Protein AF-U6DEL0-F1 (afdb_monomer)

Structure (mmCIF, N/CA/C/O backbone):
data_AF-U6DEL0-F1
#
_entry.id   AF-U6DEL0-F1
#
loop_
_atom_site.group_PDB
_atom_site.id
_atom_site.type_symbol
_atom_site.label_atom_id
_atom_site.label_alt_id
_atom_site.label_comp_id
_atom_site.label_asym_id
_atom_site.label_entity_id
_atom_site.label_seq_id
_atom_site.pdbx_PDB_ins_code
_atom_site.Cartn_x
_atom_site.Cartn_y
_atom_site.Cartn_z
_atom_site.occupancy
_atom_site.B_iso_or_equiv
_atom_site.auth_seq_id
_atom_site.auth_comp_id
_atom_site.auth_asym_id
_atom_site.auth_atom_id
_atom_site.pdbx_PDB_model_num
ATOM 1 N N . MET A 1 1 ? 3.637 -35.251 -9.949 1.00 49.38 1 MET A N 1
ATOM 2 C CA . MET A 1 1 ? 4.578 -34.117 -10.035 1.00 49.38 1 MET A CA 1
ATOM 3 C C . MET A 1 1 ? 3.939 -32.958 -9.295 1.00 49.38 1 MET A C 1
ATOM 5 O O . MET A 1 1 ? 2.802 -32.641 -9.615 1.00 49.38 1 MET A O 1
ATOM 9 N N . ALA A 1 2 ? 4.583 -32.400 -8.271 1.00 54.22 2 ALA A N 1
ATOM 10 C CA . ALA A 1 2 ? 4.102 -31.166 -7.655 1.00 54.22 2 ALA A CA 1
ATOM 11 C C . ALA A 1 2 ? 4.588 -30.007 -8.532 1.00 54.22 2 ALA A C 1
ATOM 13 O O . ALA A 1 2 ? 5.795 -29.803 -8.648 1.00 54.22 2 ALA A O 1
ATOM 14 N N . SER A 1 3 ? 3.675 -29.305 -9.204 1.00 54.44 3 SER A N 1
ATOM 15 C CA . SER A 1 3 ? 4.016 -28.057 -9.888 1.00 54.44 3 SER A CA 1
ATOM 16 C C . SER A 1 3 ? 4.426 -27.039 -8.833 1.00 54.44 3 SER A C 1
ATOM 18 O O . SER A 1 3 ? 3.590 -26.568 -8.067 1.00 54.44 3 SER A O 1
ATOM 20 N N . SER A 1 4 ? 5.717 -26.724 -8.769 1.00 62.50 4 SER A N 1
ATOM 21 C CA . SER A 1 4 ? 6.193 -25.548 -8.050 1.00 62.50 4 SER A CA 1
ATOM 22 C C . SER A 1 4 ? 5.719 -24.329 -8.838 1.00 62.50 4 SER A C 1
ATOM 24 O O . SER A 1 4 ? 6.233 -24.041 -9.916 1.00 62.50 4 SER A O 1
ATOM 26 N N . THR A 1 5 ? 4.660 -23.673 -8.369 1.00 67.12 5 THR A N 1
ATOM 27 C CA . THR A 1 5 ? 4.188 -22.418 -8.955 1.00 67.12 5 THR A CA 1
ATOM 28 C C . THR A 1 5 ? 5.130 -21.314 -8.500 1.00 67.12 5 THR A C 1
ATOM 30 O O . THR A 1 5 ? 5.024 -20.822 -7.378 1.00 67.12 5 THR A O 1
ATOM 33 N N . THR A 1 6 ? 6.089 -20.953 -9.346 1.00 81.75 6 THR A N 1
ATOM 34 C CA . THR A 1 6 ? 6.892 -19.750 -9.134 1.00 81.75 6 THR A CA 1
ATOM 35 C C . THR A 1 6 ? 5.978 -18.54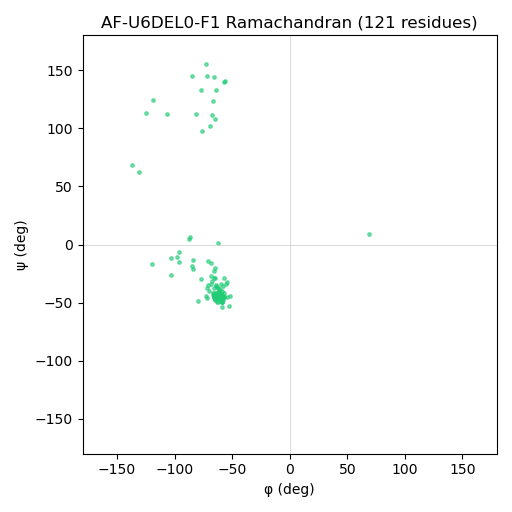1 -9.272 1.00 81.75 6 THR A C 1
ATOM 37 O O . THR A 1 6 ? 5.307 -18.383 -10.293 1.00 81.75 6 THR A O 1
ATOM 40 N N . VAL A 1 7 ? 5.930 -17.708 -8.239 1.00 82.56 7 VAL A N 1
ATOM 41 C CA . VAL A 1 7 ? 5.177 -16.453 -8.266 1.00 82.56 7 VAL A CA 1
ATOM 42 C C . VAL A 1 7 ? 5.798 -15.537 -9.333 1.00 82.56 7 VAL A C 1
ATOM 44 O O . VAL A 1 7 ? 7.027 -15.430 -9.372 1.00 82.56 7 VAL A O 1
ATOM 47 N N . PRO A 1 8 ? 5.001 -14.903 -10.216 1.00 86.38 8 PRO A N 1
ATOM 48 C CA . PRO A 1 8 ? 5.529 -13.957 -11.194 1.00 86.38 8 PRO A CA 1
ATOM 49 C C . PRO A 1 8 ? 6.299 -12.833 -10.503 1.00 86.38 8 PRO A C 1
ATOM 51 O O . PRO A 1 8 ? 5.853 -12.331 -9.475 1.00 86.38 8 PRO A O 1
ATOM 54 N N . LEU A 1 9 ? 7.419 -12.392 -11.077 1.00 81.88 9 LEU A N 1
ATOM 55 C CA . LEU A 1 9 ? 8.227 -11.331 -10.468 1.00 81.88 9 LEU A CA 1
ATOM 56 C C . LEU A 1 9 ? 7.427 -10.032 -10.261 1.00 81.88 9 LEU A C 1
ATOM 58 O O . LEU A 1 9 ? 7.583 -9.378 -9.236 1.00 81.88 9 LEU A O 1
ATOM 62 N N . GLY A 1 10 ? 6.511 -9.721 -11.186 1.00 89.69 10 GLY A N 1
ATOM 63 C CA . GLY A 1 10 ? 5.604 -8.573 -11.088 1.00 89.69 10 GLY A CA 1
ATOM 64 C C . GLY A 1 10 ? 4.792 -8.532 -9.793 1.00 89.69 10 GLY A C 1
ATOM 65 O O . GLY A 1 10 ? 4.582 -7.456 -9.244 1.00 89.69 10 GLY A O 1
ATOM 66 N N . PHE A 1 11 ? 4.448 -9.696 -9.235 1.00 92.00 11 PHE A N 1
ATOM 67 C CA . PHE A 1 11 ? 3.687 -9.792 -7.991 1.00 92.00 11 PHE A CA 1
ATOM 68 C C . PHE A 1 11 ? 4.404 -9.130 -6.811 1.00 92.00 11 PHE A C 1
ATOM 70 O O . PHE A 1 11 ? 3.754 -8.574 -5.927 1.00 92.00 11 PHE A O 1
ATOM 77 N N . HIS A 1 12 ? 5.741 -9.185 -6.781 1.00 93.06 12 HIS A N 1
ATOM 78 C CA . HIS A 1 12 ? 6.526 -8.526 -5.740 1.00 93.06 12 HIS A CA 1
ATOM 79 C C . HIS A 1 12 ? 6.333 -7.008 -5.789 1.00 93.06 12 HIS A C 1
ATOM 81 O O . HIS A 1 12 ? 6.013 -6.405 -4.765 1.00 93.06 12 HIS A O 1
ATOM 87 N N . TYR A 1 13 ? 6.466 -6.415 -6.978 1.00 95.25 13 TYR A N 1
ATOM 88 C CA . TYR A 1 13 ? 6.313 -4.977 -7.182 1.00 95.25 13 TYR A CA 1
ATOM 89 C C . TYR A 1 13 ? 4.882 -4.516 -6.916 1.00 95.25 13 TYR A C 1
ATOM 91 O O . TYR A 1 13 ? 4.670 -3.545 -6.196 1.00 95.25 13 TYR A O 1
ATOM 99 N N . GLU A 1 14 ? 3.904 -5.254 -7.440 1.00 95.75 14 GLU A N 1
ATOM 100 C CA . GLU A 1 14 ? 2.477 -4.998 -7.235 1.00 95.75 14 GLU A CA 1
ATOM 101 C C . GLU A 1 14 ? 2.115 -5.031 -5.748 1.00 95.75 14 GLU A C 1
ATOM 103 O O . GLU A 1 14 ? 1.512 -4.097 -5.229 1.00 95.75 14 GLU A O 1
ATOM 108 N N . THR A 1 15 ? 2.539 -6.074 -5.031 1.00 95.81 15 THR A N 1
ATOM 109 C CA . THR A 1 15 ? 2.239 -6.210 -3.601 1.00 95.81 15 THR A CA 1
ATOM 110 C C . THR A 1 15 ? 2.933 -5.127 -2.779 1.00 95.81 15 THR A C 1
ATOM 112 O O . THR A 1 15 ? 2.309 -4.551 -1.890 1.00 95.81 15 THR A O 1
ATOM 115 N N . LYS A 1 16 ? 4.212 -4.830 -3.064 1.00 96.44 16 LYS A N 1
ATOM 116 C CA . LYS A 1 16 ? 4.957 -3.782 -2.351 1.00 96.44 16 LYS A CA 1
ATOM 117 C C . LYS A 1 16 ? 4.291 -2.419 -2.555 1.00 96.44 16 LYS A C 1
ATOM 119 O O . LYS A 1 16 ? 4.084 -1.713 -1.573 1.00 96.44 16 LYS A O 1
ATOM 124 N N . TYR A 1 17 ? 3.879 -2.101 -3.785 1.00 96.81 17 TYR A N 1
ATOM 125 C CA . TYR A 1 17 ? 3.140 -0.876 -4.092 1.00 96.81 17 TYR A CA 1
ATOM 126 C C . TYR A 1 17 ? 1.838 -0.786 -3.298 1.00 96.81 17 TYR A C 1
ATOM 128 O O . TYR A 1 17 ? 1.648 0.181 -2.570 1.00 96.81 17 TYR A O 1
ATOM 136 N N . VAL A 1 18 ? 0.988 -1.817 -3.364 1.00 96.69 18 VAL A N 1
ATOM 137 C CA . VAL A 1 18 ? -0.313 -1.819 -2.675 1.00 96.69 18 VAL A CA 1
ATOM 138 C C . VAL A 1 18 ? -0.155 -1.610 -1.173 1.00 96.69 18 VAL A C 1
ATOM 140 O O . VAL A 1 18 ? -0.877 -0.817 -0.574 1.00 96.69 18 VAL A O 1
ATOM 143 N N . VAL A 1 19 ? 0.799 -2.305 -0.549 1.00 96.69 19 VAL A N 1
ATOM 144 C CA . VAL A 1 19 ? 1.034 -2.185 0.895 1.00 96.69 19 VAL A CA 1
ATOM 145 C C . VAL A 1 19 ? 1.517 -0.782 1.256 1.00 96.69 19 VAL A C 1
ATOM 147 O O . VAL A 1 19 ? 0.982 -0.189 2.190 1.00 96.69 19 VAL A O 1
ATOM 150 N N . LEU A 1 20 ? 2.497 -0.241 0.530 1.00 97.50 20 LEU A N 1
ATOM 151 C CA . LEU A 1 20 ? 3.029 1.097 0.797 1.00 97.50 20 LEU A CA 1
ATOM 152 C C . LEU A 1 20 ? 1.970 2.181 0.578 1.00 97.50 20 LEU A C 1
ATOM 154 O O . LEU A 1 20 ? 1.783 3.031 1.444 1.00 97.50 20 LEU A O 1
ATOM 158 N N . SER A 1 21 ? 1.233 2.113 -0.529 1.00 95.38 21 SER A N 1
ATOM 159 C CA . SER A 1 21 ? 0.172 3.063 -0.862 1.00 95.38 21 SER A CA 1
ATOM 160 C C . SER A 1 21 ? -0.965 3.020 0.164 1.00 95.38 21 SER A C 1
ATOM 162 O O . SER A 1 21 ? -1.369 4.065 0.672 1.00 95.38 21 SER A O 1
ATOM 164 N N . TYR A 1 22 ? -1.414 1.827 0.571 1.00 95.00 22 TYR A N 1
ATOM 165 C CA . TYR A 1 22 ? -2.407 1.668 1.638 1.00 95.00 22 TYR A CA 1
ATOM 166 C C . TYR A 1 22 ? -1.931 2.258 2.976 1.00 95.00 22 TYR A C 1
ATOM 168 O O . TYR A 1 22 ? -2.667 2.993 3.635 1.00 95.00 22 TYR A O 1
ATOM 176 N N . LEU A 1 23 ? -0.687 1.981 3.382 1.00 93.94 23 LEU A N 1
ATOM 177 C CA . LEU A 1 23 ? -0.116 2.555 4.605 1.00 93.94 23 LEU A CA 1
ATOM 178 C C . LEU A 1 23 ? 0.023 4.081 4.513 1.00 93.94 23 LEU A C 1
ATOM 180 O O . LEU A 1 23 ? -0.179 4.770 5.514 1.00 93.94 23 LEU A O 1
ATOM 184 N N . GLY A 1 24 ? 0.330 4.606 3.324 1.00 93.44 24 GLY A N 1
ATOM 185 C CA . GLY A 1 24 ? 0.382 6.037 3.043 1.00 93.44 24 GLY A CA 1
ATOM 186 C C . GLY A 1 24 ? -0.964 6.724 3.270 1.00 93.44 24 GLY A C 1
ATOM 187 O O . GLY A 1 24 ? -1.008 7.748 3.954 1.00 93.44 24 GLY A O 1
ATOM 188 N N . LEU A 1 25 ? -2.063 6.126 2.791 1.00 90.44 25 LEU A N 1
ATOM 189 C CA . LEU A 1 25 ? -3.427 6.623 3.024 1.00 90.44 25 LEU A CA 1
ATOM 190 C C . LEU A 1 25 ? -3.755 6.694 4.521 1.00 90.44 25 LEU A C 1
ATOM 192 O O . LEU A 1 25 ? -4.155 7.744 5.020 1.00 90.44 25 LEU A O 1
ATOM 196 N N . LEU A 1 26 ? -3.497 5.609 5.261 1.00 85.75 26 LEU A N 1
ATOM 197 C CA . LEU A 1 26 ? -3.740 5.564 6.707 1.00 85.75 26 LEU A CA 1
ATOM 198 C C . LEU A 1 26 ? -2.874 6.558 7.492 1.00 85.75 26 LEU A C 1
ATOM 200 O O . LEU A 1 26 ? -3.299 7.089 8.519 1.00 85.75 26 LEU A O 1
ATOM 204 N N . SER A 1 27 ? -1.630 6.772 7.056 1.00 86.50 27 SER A N 1
ATOM 205 C CA . SER A 1 27 ? -0.727 7.744 7.675 1.00 86.50 27 SER A CA 1
ATOM 206 C C . SER A 1 27 ? -1.262 9.166 7.497 1.00 86.50 27 SER A C 1
ATOM 208 O O . SER A 1 27 ? -1.319 9.931 8.460 1.00 86.50 27 SER A O 1
ATOM 210 N N . GLN A 1 28 ? -1.731 9.496 6.291 1.00 85.38 28 GLN A N 1
ATOM 211 C CA . GLN A 1 28 ? -2.320 10.794 5.976 1.00 85.38 28 GLN A CA 1
ATOM 212 C C . GLN A 1 28 ? -3.607 11.051 6.776 1.00 85.38 28 GLN A C 1
ATOM 214 O O . GLN A 1 28 ? -3.723 12.109 7.396 1.00 85.38 28 GLN A O 1
ATOM 219 N N . GLU A 1 29 ? -4.518 10.076 6.847 1.00 84.50 29 GLU A N 1
ATOM 220 C CA . GLU A 1 29 ? -5.762 10.175 7.626 1.00 84.50 29 GLU A CA 1
ATOM 221 C C . GLU A 1 29 ? -5.474 10.466 9.108 1.00 84.50 29 GLU A C 1
ATOM 223 O O . GLU A 1 29 ? -6.024 11.403 9.687 1.00 84.50 29 GLU A O 1
ATOM 228 N N . LYS A 1 30 ? -4.506 9.760 9.710 1.00 83.31 30 LYS A N 1
ATOM 229 C CA . LYS A 1 30 ? -4.089 10.003 11.102 1.00 83.31 30 LYS A CA 1
ATOM 230 C C . LYS A 1 30 ? -3.497 11.396 11.324 1.00 83.31 30 LYS A C 1
ATOM 232 O O . LYS A 1 30 ? -3.699 11.976 12.393 1.00 83.31 30 LYS A O 1
ATOM 237 N N . ILE A 1 31 ? -2.746 11.936 10.361 1.00 79.88 31 ILE A N 1
ATOM 238 C CA . ILE A 1 31 ? -2.190 13.298 10.457 1.00 79.88 31 ILE A CA 1
ATOM 239 C C . ILE A 1 31 ? -3.331 14.323 10.439 1.00 79.88 31 ILE A C 1
ATOM 241 O O . ILE A 1 31 ? -3.326 15.271 11.231 1.00 79.88 31 ILE A O 1
ATOM 245 N N . GLU A 1 32 ? -4.319 14.126 9.567 1.00 80.31 32 GLU A N 1
ATOM 246 C CA . GLU A 1 32 ? -5.491 14.996 9.448 1.00 80.31 32 GLU A CA 1
ATOM 247 C C . GLU A 1 32 ? -6.368 14.946 10.707 1.00 80.31 32 GLU A C 1
ATOM 249 O O . GLU A 1 32 ? -6.703 15.994 11.266 1.00 80.31 32 GLU A O 1
ATOM 254 N N . GLU A 1 33 ? -6.646 13.752 11.236 1.00 79.69 33 GLU A N 1
ATOM 255 C CA . GLU A 1 33 ? -7.354 13.566 12.509 1.00 79.69 33 GLU A CA 1
ATOM 256 C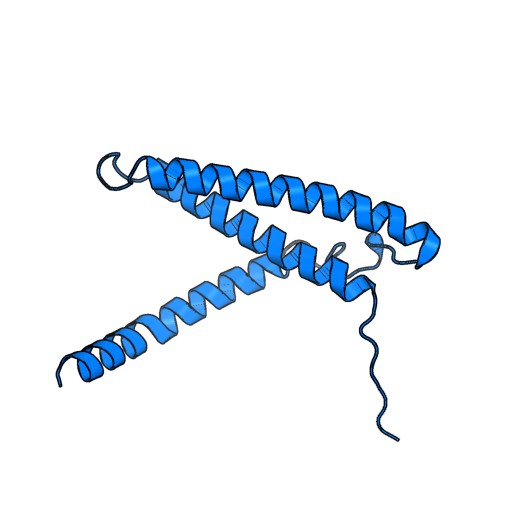 C . GLU A 1 33 ? -6.648 14.268 13.680 1.00 79.69 33 GLU A C 1
ATOM 258 O O . GLU A 1 33 ? -7.291 14.921 14.512 1.00 79.69 33 GLU A O 1
ATOM 263 N N . GLN A 1 34 ? -5.314 14.190 13.747 1.00 71.44 34 GLN A N 1
ATOM 264 C CA . GLN A 1 34 ? -4.521 14.875 14.773 1.00 71.44 34 GLN A CA 1
ATOM 265 C C . GLN A 1 34 ? -4.527 16.401 14.625 1.00 71.44 34 GLN A C 1
ATOM 267 O O . GLN A 1 34 ? -4.346 17.104 15.622 1.00 71.44 34 GLN A O 1
ATOM 272 N N . HIS A 1 35 ? -4.710 16.929 13.413 1.00 66.06 35 HIS A N 1
ATOM 273 C CA . HIS A 1 35 ? -4.819 18.369 13.174 1.00 66.06 35 HIS A CA 1
ATOM 274 C C . HIS A 1 35 ? -6.203 18.915 13.570 1.00 66.06 35 HIS A C 1
ATOM 276 O O . HIS A 1 35 ? -6.321 20.069 13.983 1.00 66.06 35 HIS A O 1
ATOM 282 N N . LEU A 1 36 ? -7.245 18.084 13.477 1.00 68.44 36 LEU A N 1
ATOM 283 C CA . LEU A 1 36 ? -8.626 18.421 13.848 1.00 68.44 36 LEU A CA 1
ATOM 284 C C . LEU A 1 36 ? -8.922 18.216 15.348 1.00 68.44 36 LEU A C 1
ATOM 286 O O . LEU A 1 36 ? -9.885 18.774 15.876 1.00 68.44 36 LEU A O 1
ATOM 290 N N . SER A 1 37 ? -8.089 17.441 16.047 1.00 60.97 37 SER A N 1
ATOM 291 C CA . SER A 1 37 ? -8.216 17.147 17.478 1.00 60.97 37 SER A CA 1
ATOM 292 C C . SER A 1 37 ? -7.572 18.226 18.368 1.00 60.97 37 SER A C 1
ATOM 294 O O . SER A 1 37 ? -6.535 18.798 18.040 1.00 60.97 37 SER A O 1
ATOM 296 N N . SER A 1 38 ? -8.166 18.502 19.539 1.00 52.50 38 SER A N 1
ATOM 297 C CA . SER A 1 38 ? -7.634 19.468 20.521 1.00 52.50 38 SER A CA 1
ATOM 298 C C . SER A 1 38 ? -6.194 19.108 20.946 1.00 52.50 38 SER A C 1
ATOM 300 O O . SER A 1 38 ? -5.926 17.931 21.206 1.00 52.50 38 SER A O 1
ATOM 302 N N . PRO A 1 39 ? -5.269 20.083 21.104 1.00 54.75 39 PRO A N 1
ATOM 303 C CA . PRO A 1 39 ? -3.836 19.848 21.354 1.00 54.75 39 PRO A CA 1
ATOM 304 C C . PRO A 1 39 ? -3.496 19.107 22.662 1.00 54.75 39 PRO A C 1
ATOM 306 O O . PRO A 1 39 ? -2.324 18.894 22.953 1.00 54.75 39 PRO A O 1
ATOM 309 N N . GLN A 1 40 ? -4.493 18.714 23.458 1.00 50.66 40 GLN A N 1
ATOM 310 C CA . GLN A 1 40 ? -4.316 18.022 24.736 1.00 50.66 40 GLN A CA 1
ATOM 311 C C . GLN A 1 40 ? -4.424 16.489 24.657 1.00 50.66 40 GLN A C 1
ATOM 313 O O . GLN A 1 40 ? -4.171 15.832 25.663 1.00 50.66 40 GLN A O 1
ATOM 318 N N . ALA A 1 41 ? -4.787 15.910 23.504 1.00 54.56 41 ALA A N 1
ATOM 319 C CA . ALA A 1 41 ? -5.015 14.463 23.372 1.00 54.56 41 ALA A CA 1
ATOM 320 C C . ALA A 1 41 ? -3.875 13.678 22.689 1.00 54.56 41 ALA A C 1
ATOM 322 O O . ALA A 1 41 ? -3.874 12.452 22.750 1.00 54.56 41 ALA A O 1
ATOM 323 N N . SER A 1 42 ? -2.903 14.347 22.058 1.00 57.19 42 SER A N 1
ATOM 324 C CA . SER A 1 42 ? -1.844 13.694 21.268 1.00 57.19 42 SER A CA 1
ATOM 325 C C . SER A 1 42 ? -0.466 13.993 21.856 1.00 57.19 42 SER A C 1
ATOM 327 O O . SER A 1 42 ? -0.109 15.164 22.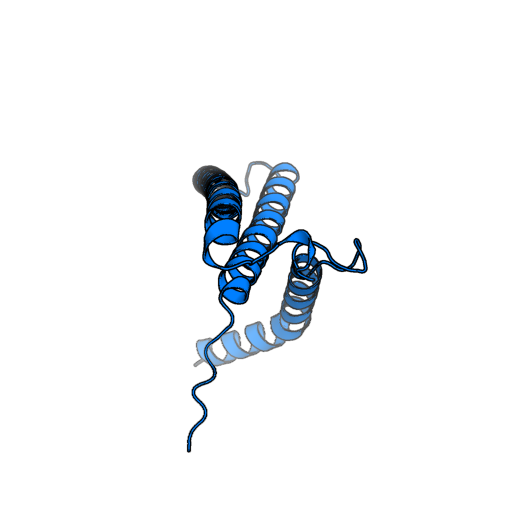010 1.00 57.19 42 SER A O 1
ATOM 329 N N . GLN A 1 43 ? 0.322 12.964 22.185 1.00 63.03 43 GLN A N 1
ATOM 330 C CA . GLN A 1 43 ? 1.679 13.177 22.688 1.00 63.03 43 GLN A CA 1
ATOM 331 C C . GLN A 1 43 ? 2.605 13.659 21.551 1.00 63.03 43 GLN A C 1
ATOM 333 O O . GLN A 1 43 ? 2.456 13.212 20.414 1.00 63.03 43 GLN A O 1
ATOM 338 N N . PRO A 1 44 ? 3.585 14.547 21.817 1.00 64.06 44 PRO A N 1
ATOM 339 C CA . PRO A 1 44 ? 4.535 15.024 20.802 1.00 64.06 44 PRO A CA 1
ATOM 340 C C . PRO A 1 44 ? 5.293 13.891 20.096 1.00 64.06 44 PRO A C 1
ATOM 342 O O . PRO A 1 44 ? 5.560 13.981 18.901 1.00 64.06 44 PRO A O 1
ATOM 345 N N . LEU A 1 45 ? 5.577 12.812 20.834 1.00 67.00 45 LEU A N 1
ATOM 346 C CA . LEU A 1 45 ? 6.245 11.614 20.330 1.00 67.00 45 LEU A CA 1
ATOM 347 C C . LEU A 1 45 ? 5.429 10.922 19.225 1.00 67.00 45 LEU A C 1
ATOM 349 O O . LEU A 1 45 ? 5.999 10.480 18.234 1.00 67.00 45 LEU A O 1
ATOM 353 N N . ASP A 1 46 ? 4.098 10.899 19.343 1.00 80.25 46 ASP A N 1
ATOM 354 C CA . ASP A 1 46 ? 3.224 10.255 18.353 1.00 80.25 46 ASP A CA 1
ATOM 355 C C . ASP A 1 46 ? 3.238 10.998 17.011 1.00 80.25 46 ASP A C 1
ATOM 357 O O . ASP A 1 46 ? 3.119 10.378 15.956 1.00 80.25 46 ASP A O 1
ATOM 361 N N . LYS A 1 47 ? 3.420 12.326 17.037 1.00 81.31 47 LYS A N 1
ATOM 362 C CA . LYS A 1 47 ? 3.504 13.153 15.823 1.00 81.31 47 LYS A CA 1
ATOM 363 C C . LYS A 1 47 ? 4.816 12.943 15.080 1.00 81.31 47 LYS A C 1
ATOM 365 O O . LYS A 1 47 ? 4.815 12.808 13.861 1.00 81.31 47 LYS A O 1
ATOM 370 N N . GLU A 1 48 ? 5.929 12.906 15.808 1.00 87.81 48 GLU A N 1
ATOM 371 C CA . GLU A 1 48 ? 7.251 12.658 15.227 1.00 87.81 48 GLU A CA 1
ATOM 372 C C . GLU A 1 48 ? 7.329 11.264 14.597 1.00 87.81 48 GLU A C 1
ATOM 374 O O . GLU A 1 48 ? 7.799 11.118 13.470 1.00 87.81 48 GLU A O 1
ATOM 379 N N . VAL A 1 49 ? 6.790 10.251 15.284 1.00 89.38 49 VAL A N 1
ATOM 380 C CA . VAL A 1 49 ? 6.709 8.885 14.754 1.00 89.38 49 VAL A CA 1
ATOM 381 C C . VAL A 1 49 ? 5.854 8.837 13.489 1.00 89.38 49 VAL A C 1
ATOM 383 O O . VAL A 1 49 ? 6.265 8.227 12.506 1.00 89.38 49 VAL A O 1
ATOM 386 N N . LEU A 1 50 ? 4.696 9.501 13.477 1.00 88.38 50 LEU A N 1
ATOM 387 C CA . LEU A 1 50 ? 3.806 9.510 12.316 1.00 88.38 50 LEU A CA 1
ATOM 388 C C . LEU A 1 50 ? 4.446 10.189 11.095 1.00 88.38 50 LEU A C 1
ATOM 390 O O . LEU A 1 50 ? 4.363 9.663 9.986 1.00 88.38 50 LEU A O 1
ATOM 394 N N . LEU A 1 51 ? 5.144 11.310 11.302 1.00 90.19 51 LEU A N 1
ATOM 395 C CA . LEU A 1 51 ? 5.901 11.983 10.243 1.00 90.19 51 LEU A CA 1
ATOM 396 C C . LEU A 1 51 ? 7.048 11.115 9.720 1.00 90.19 51 LEU A C 1
ATOM 398 O O . LEU A 1 51 ? 7.218 11.011 8.510 1.00 90.19 51 LEU A O 1
ATOM 402 N N . LYS A 1 52 ? 7.791 10.449 10.610 1.00 94.00 52 LYS A N 1
ATOM 403 C CA . LYS A 1 52 ? 8.868 9.532 10.221 1.00 94.00 52 LYS A CA 1
ATOM 404 C C . LYS A 1 52 ? 8.344 8.384 9.363 1.00 94.00 52 LYS A C 1
ATOM 406 O O . LYS A 1 52 ? 8.910 8.107 8.315 1.00 94.00 52 LYS A O 1
ATOM 411 N N . VAL A 1 53 ? 7.236 7.765 9.775 1.00 92.94 53 VAL A N 1
ATOM 412 C CA . VAL A 1 53 ? 6.586 6.689 9.012 1.00 92.94 53 VAL A CA 1
ATOM 413 C C . VAL A 1 53 ? 6.130 7.187 7.642 1.00 92.94 53 VAL A C 1
ATOM 415 O O . VAL A 1 53 ? 6.328 6.491 6.653 1.00 92.94 53 VAL A O 1
ATOM 418 N N . LYS A 1 54 ? 5.556 8.393 7.556 1.00 94.31 54 LYS A N 1
ATOM 419 C CA . LYS A 1 54 ? 5.189 8.994 6.267 1.00 94.31 54 LYS A CA 1
ATOM 420 C C . LYS A 1 54 ? 6.405 9.140 5.345 1.00 94.31 54 LYS A C 1
ATOM 422 O O . LYS A 1 54 ? 6.334 8.704 4.202 1.00 94.31 54 LYS A O 1
ATOM 427 N N . THR A 1 55 ? 7.504 9.706 5.844 1.00 95.94 55 THR A N 1
ATOM 428 C CA . THR A 1 55 ? 8.737 9.871 5.058 1.00 95.94 55 THR A CA 1
ATOM 429 C C . THR A 1 55 ? 9.301 8.526 4.600 1.00 95.94 55 THR A C 1
ATOM 431 O O . THR A 1 55 ? 9.625 8.382 3.429 1.00 95.94 55 THR A O 1
ATOM 434 N N . GLU A 1 56 ? 9.341 7.517 5.474 1.00 97.50 56 GLU A N 1
ATOM 435 C CA . GLU A 1 56 ? 9.806 6.170 5.107 1.00 97.50 56 GLU A CA 1
ATOM 436 C C . GLU A 1 56 ? 8.942 5.538 3.999 1.00 97.50 56 GLU A C 1
ATOM 438 O O . GLU A 1 56 ? 9.470 4.896 3.095 1.00 97.50 56 GLU A O 1
ATOM 443 N N . ILE A 1 57 ? 7.618 5.739 4.026 1.00 97.44 57 ILE A N 1
ATOM 444 C CA . ILE A 1 57 ? 6.713 5.251 2.972 1.00 97.44 57 ILE A CA 1
ATOM 445 C C . ILE A 1 57 ? 6.991 5.950 1.635 1.00 97.44 57 ILE A C 1
ATOM 447 O O . ILE A 1 57 ? 7.034 5.283 0.602 1.00 97.44 57 ILE A O 1
ATOM 451 N N . GLU A 1 58 ? 7.178 7.272 1.641 1.00 97.50 58 GLU A N 1
ATOM 452 C CA . GLU A 1 58 ? 7.494 8.054 0.436 1.00 97.50 58 GLU A CA 1
ATOM 453 C C . GLU A 1 58 ? 8.836 7.619 -0.180 1.00 97.50 58 GLU A C 1
ATOM 455 O O . GLU A 1 58 ? 8.907 7.379 -1.386 1.00 97.50 58 GLU A O 1
ATOM 460 N N . GLU A 1 59 ? 9.870 7.430 0.646 1.00 98.38 59 GLU A N 1
ATOM 461 C CA . GLU A 1 59 ? 11.190 6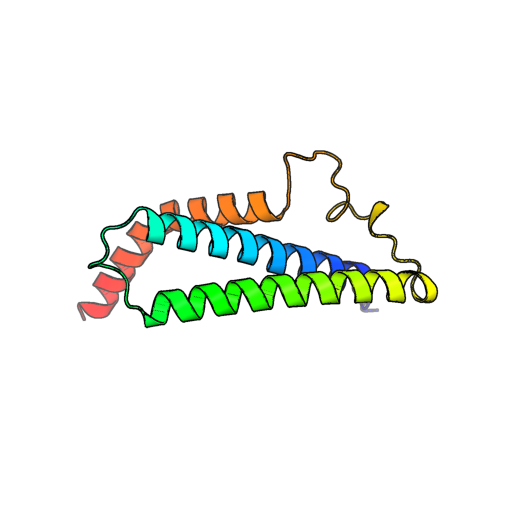.947 0.216 1.00 98.38 59 GLU A CA 1
ATOM 462 C C . GLU A 1 59 ? 11.125 5.523 -0.367 1.00 98.38 59 GLU A C 1
ATOM 464 O O . GLU A 1 59 ? 11.719 5.242 -1.411 1.00 98.38 59 GLU A O 1
ATOM 469 N N . GLU A 1 60 ? 10.371 4.616 0.261 1.00 98.38 60 GLU A N 1
ATOM 470 C CA . GLU A 1 60 ? 10.197 3.248 -0.241 1.00 98.38 60 GLU A CA 1
ATOM 471 C C . GLU A 1 60 ? 9.388 3.192 -1.545 1.00 98.38 60 GLU A C 1
ATOM 473 O O . GLU A 1 60 ? 9.664 2.345 -2.400 1.00 98.38 60 GLU A O 1
ATOM 478 N N . LEU A 1 61 ? 8.412 4.087 -1.728 1.00 97.75 61 LEU A N 1
ATOM 479 C CA . LEU A 1 61 ? 7.674 4.220 -2.987 1.00 97.75 61 LEU A CA 1
ATOM 480 C C . LEU A 1 61 ? 8.580 4.733 -4.114 1.00 97.75 61 LEU A C 1
ATOM 482 O O . LEU A 1 61 ? 8.519 4.209 -5.228 1.00 97.75 61 LEU A O 1
ATOM 486 N N . GLU A 1 62 ? 9.449 5.706 -3.832 1.00 98.06 62 GLU A N 1
ATOM 487 C CA . GLU A 1 62 ? 10.441 6.195 -4.797 1.00 98.06 62 GLU A CA 1
ATOM 488 C C . GLU A 1 62 ? 11.465 5.104 -5.154 1.00 98.06 62 GLU A C 1
ATOM 490 O O . GLU A 1 62 ? 11.754 4.878 -6.333 1.00 98.06 62 GLU A O 1
ATOM 495 N N . SER A 1 63 ? 11.966 4.362 -4.158 1.00 98.06 63 SER A N 1
ATOM 496 C CA . SER A 1 63 ? 12.848 3.210 -4.390 1.00 98.06 63 SER A CA 1
ATOM 497 C C . SER A 1 63 ? 12.178 2.159 -5.272 1.00 98.06 63 SER A C 1
ATOM 499 O O . SER A 1 63 ? 12.789 1.662 -6.218 1.00 98.06 63 SER A O 1
ATOM 501 N N . LEU A 1 64 ? 10.906 1.849 -5.012 1.00 96.62 64 LEU A N 1
ATOM 502 C CA . LEU A 1 64 ? 10.144 0.885 -5.798 1.00 96.62 64 LEU A CA 1
ATOM 503 C C . LEU A 1 64 ? 9.985 1.320 -7.265 1.00 96.62 64 LEU A C 1
ATOM 505 O O . LEU A 1 64 ? 10.123 0.488 -8.162 1.00 96.62 64 LEU A O 1
ATOM 509 N N . ASP A 1 65 ? 9.735 2.603 -7.534 1.00 95.19 65 ASP A N 1
ATOM 510 C CA . ASP A 1 65 ? 9.651 3.124 -8.908 1.00 95.19 65 ASP A CA 1
ATOM 511 C C . ASP A 1 65 ? 10.963 2.909 -9.679 1.00 95.19 65 ASP A C 1
ATOM 513 O O . ASP A 1 65 ? 10.967 2.457 -10.834 1.00 95.19 65 ASP A O 1
ATOM 517 N N . LYS A 1 66 ? 12.091 3.145 -9.004 1.00 95.88 66 LYS A N 1
ATOM 518 C CA . LYS A 1 66 ? 13.422 2.884 -9.550 1.00 95.88 66 LYS A CA 1
ATOM 519 C C . LYS A 1 66 ? 13.657 1.392 -9.791 1.00 95.88 66 LYS A C 1
ATOM 521 O O . LYS A 1 66 ? 14.099 1.020 -10.877 1.00 95.88 66 LYS A O 1
ATOM 526 N N . GLU A 1 67 ? 13.329 0.539 -8.821 1.00 94.62 67 GLU A N 1
ATOM 527 C CA . GLU A 1 67 ? 13.454 -0.920 -8.938 1.00 94.62 67 GLU A CA 1
ATOM 528 C C . GLU A 1 67 ? 12.663 -1.463 -10.140 1.00 94.62 67 GLU A C 1
ATOM 530 O O . GLU A 1 67 ? 13.192 -2.250 -10.925 1.00 94.62 67 GLU A O 1
ATOM 535 N N . ILE A 1 68 ? 11.418 -1.010 -10.327 1.00 93.75 68 ILE A N 1
ATOM 536 C CA . ILE A 1 68 ? 10.566 -1.394 -11.464 1.00 93.75 68 ILE A CA 1
ATOM 537 C C . ILE A 1 68 ? 11.190 -0.943 -12.790 1.00 93.75 68 ILE A C 1
ATOM 539 O O . ILE A 1 68 ? 11.257 -1.721 -13.747 1.00 93.75 68 ILE A O 1
ATOM 543 N N . SER A 1 69 ? 11.667 0.302 -12.844 1.00 92.12 69 SER A N 1
ATOM 544 C CA . SER A 1 69 ? 12.283 0.879 -14.042 1.00 92.12 69 SER A CA 1
ATOM 545 C C . SER A 1 69 ? 13.541 0.112 -14.468 1.00 92.12 69 SER A C 1
ATOM 547 O O . SER A 1 69 ? 13.743 -0.150 -15.655 1.00 92.12 69 SER A O 1
ATOM 549 N N . GLU A 1 70 ? 14.370 -0.306 -13.509 1.00 92.31 70 GLU A N 1
ATOM 550 C CA . GLU A 1 70 ? 15.559 -1.127 -13.760 1.00 92.31 70 GLU A CA 1
ATOM 551 C C . GLU A 1 70 ? 15.184 -2.562 -14.175 1.00 92.31 70 GLU A C 1
ATOM 553 O O . GLU A 1 70 ? 15.770 -3.129 -15.109 1.00 92.31 70 GLU A O 1
ATOM 558 N N . ALA A 1 71 ? 14.161 -3.138 -13.537 1.00 89.81 71 ALA A N 1
ATOM 559 C CA . ALA A 1 71 ? 13.703 -4.499 -13.788 1.00 89.81 71 ALA A CA 1
ATOM 560 C C . ALA A 1 71 ? 13.108 -4.700 -15.188 1.00 89.81 71 ALA A C 1
ATOM 562 O O . ALA A 1 71 ? 13.230 -5.803 -15.728 1.00 89.81 71 ALA A O 1
ATOM 563 N N . PHE A 1 72 ? 12.515 -3.674 -15.812 1.00 88.06 72 PHE A N 1
ATOM 564 C CA . PHE A 1 72 ? 11.926 -3.788 -17.156 1.00 88.06 72 PHE A CA 1
ATOM 565 C C . PHE A 1 72 ? 12.914 -4.381 -18.171 1.00 88.06 72 PHE A C 1
ATOM 567 O O . PHE A 1 72 ? 12.580 -5.304 -18.913 1.00 88.06 72 PHE A O 1
ATOM 574 N N . THR A 1 73 ? 14.167 -3.917 -18.144 1.00 86.88 73 THR A N 1
ATOM 575 C CA . THR A 1 73 ? 15.208 -4.348 -19.093 1.00 86.88 73 THR A CA 1
ATOM 576 C C . THR A 1 73 ? 15.589 -5.824 -18.971 1.00 86.88 73 THR A C 1
ATOM 578 O O . THR A 1 73 ? 15.991 -6.437 -19.959 1.00 86.88 73 THR A O 1
ATOM 581 N N . SER A 1 74 ? 15.463 -6.406 -17.777 1.00 87.50 74 SER A N 1
ATOM 582 C CA . SER A 1 74 ? 15.890 -7.778 -17.481 1.00 87.50 74 SER A CA 1
ATOM 583 C C . SER A 1 74 ? 14.731 -8.773 -17.417 1.00 87.50 74 SER A C 1
ATOM 585 O O . SER A 1 74 ? 14.925 -9.961 -17.665 1.00 87.50 74 SER A O 1
ATOM 587 N N . THR A 1 75 ? 13.528 -8.300 -17.096 1.00 87.44 75 THR A N 1
ATOM 588 C CA . THR A 1 75 ? 12.380 -9.152 -16.749 1.00 87.44 75 THR A CA 1
ATOM 589 C C . THR A 1 75 ? 11.198 -8.957 -17.692 1.00 87.44 75 THR A C 1
ATOM 591 O O . THR A 1 75 ? 10.303 -9.799 -17.728 1.00 87.44 75 THR A 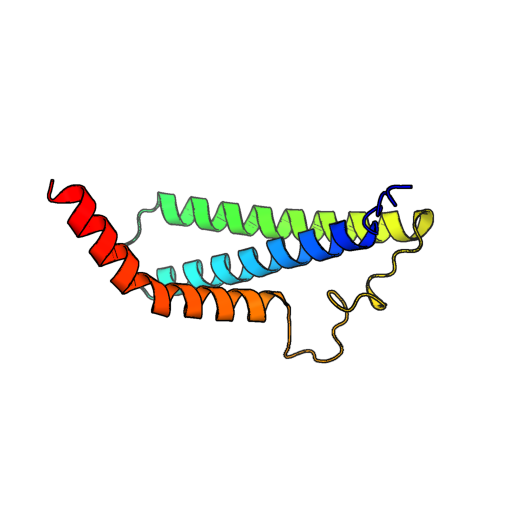O 1
ATOM 594 N N . GLY A 1 76 ? 11.185 -7.859 -18.456 1.00 88.00 76 GLY A N 1
ATOM 595 C CA . GLY A 1 76 ? 10.063 -7.469 -19.306 1.00 88.00 76 GLY A CA 1
ATOM 596 C C . GLY A 1 76 ? 8.820 -7.028 -18.531 1.00 88.00 76 GLY A C 1
ATOM 597 O O . GLY A 1 76 ? 7.768 -6.861 -19.142 1.00 88.00 76 GLY A O 1
ATOM 598 N N . PHE A 1 77 ? 8.908 -6.860 -17.205 1.00 91.06 77 PHE A N 1
ATOM 599 C CA . PHE A 1 77 ? 7.793 -6.373 -16.399 1.00 91.06 77 PHE A CA 1
ATOM 600 C C . PHE A 1 77 ? 7.485 -4.910 -16.731 1.00 91.06 77 PHE A C 1
ATOM 602 O O . PHE A 1 77 ? 8.271 -4.022 -16.408 1.00 91.06 77 PHE A O 1
ATOM 609 N N . ASP A 1 78 ? 6.328 -4.673 -17.350 1.00 89.81 78 ASP A N 1
ATOM 610 C CA . ASP A 1 78 ? 5.818 -3.340 -17.666 1.00 89.81 78 ASP A CA 1
ATOM 611 C C . ASP A 1 78 ? 4.655 -2.972 -16.739 1.00 89.81 78 ASP A C 1
ATOM 613 O O . ASP A 1 78 ? 3.554 -3.529 -16.843 1.00 89.81 78 ASP A O 1
ATOM 617 N N . ARG A 1 79 ? 4.875 -1.982 -15.867 1.00 90.25 79 ARG A N 1
ATOM 618 C CA . ARG A 1 79 ? 3.841 -1.466 -14.961 1.00 90.25 79 ARG A CA 1
ATOM 619 C C . ARG A 1 79 ? 2.596 -0.964 -15.695 1.00 90.25 79 ARG A C 1
ATOM 621 O O . ARG A 1 79 ? 1.509 -1.057 -15.145 1.00 90.25 79 ARG A O 1
ATOM 628 N N . HIS A 1 80 ? 2.717 -0.490 -16.934 1.00 90.06 80 HIS A N 1
ATOM 629 C CA . HIS A 1 80 ? 1.578 0.024 -17.703 1.00 90.06 80 HIS A CA 1
ATOM 630 C C . HIS A 1 80 ? 0.613 -1.080 -18.152 1.00 90.06 80 HIS A C 1
ATOM 632 O O . HIS A 1 80 ? -0.512 -0.802 -18.559 1.00 90.06 80 HIS A O 1
ATOM 638 N N . THR A 1 81 ? 1.045 -2.340 -18.065 1.00 90.12 81 THR A N 1
ATOM 639 C CA . THR A 1 81 ? 0.207 -3.517 -18.327 1.00 90.12 81 THR A CA 1
ATOM 640 C C . THR A 1 81 ? -0.347 -4.148 -17.052 1.00 90.12 81 THR A C 1
ATOM 642 O O . THR A 1 81 ? -1.222 -5.012 -17.125 1.00 90.12 81 THR A O 1
ATOM 645 N N . SER A 1 82 ? 0.149 -3.733 -15.883 1.00 91.25 82 SER A N 1
ATOM 646 C CA . SER A 1 82 ? -0.298 -4.272 -14.605 1.00 91.25 82 SER A CA 1
ATOM 647 C C . SER A 1 82 ? -1.655 -3.680 -14.220 1.00 91.25 82 SER A C 1
ATOM 649 O O . SER A 1 82 ? -1.817 -2.458 -14.238 1.00 91.25 82 SER A O 1
ATOM 651 N N . PRO A 1 83 ? -2.620 -4.507 -13.788 1.00 90.12 83 PRO A N 1
ATOM 652 C CA . PRO A 1 83 ? -3.916 -4.022 -13.324 1.00 90.12 83 PRO A CA 1
ATOM 653 C C . PRO A 1 83 ? -3.828 -3.250 -12.001 1.00 90.12 83 PRO A C 1
ATOM 655 O O . PRO A 1 83 ? -4.776 -2.555 -11.655 1.00 90.12 83 PRO A O 1
ATOM 658 N N . VAL A 1 84 ? -2.720 -3.378 -11.263 1.00 92.94 84 VAL A N 1
ATOM 659 C CA . VAL A 1 84 ? -2.485 -2.648 -10.009 1.00 92.94 84 VAL A CA 1
ATOM 660 C C . VAL A 1 84 ? -2.023 -1.224 -10.305 1.00 92.94 84 VAL A C 1
ATOM 662 O O . VAL A 1 84 ? -2.586 -0.271 -9.782 1.00 92.94 84 VAL A O 1
ATOM 665 N N . PHE A 1 85 ? -1.037 -1.068 -11.189 1.00 91.81 85 PHE A N 1
ATOM 666 C CA . PHE A 1 85 ? -0.487 0.246 -11.541 1.00 91.81 85 PHE A CA 1
ATOM 667 C C . PHE A 1 85 ? -1.292 0.971 -12.631 1.00 91.81 85 PHE A C 1
ATOM 669 O O . PHE A 1 85 ? -1.161 2.179 -12.809 1.00 91.81 85 PHE A O 1
ATOM 676 N N . SER A 1 86 ? -2.083 0.245 -13.421 1.00 90.44 86 SER A N 1
ATOM 677 C CA . SER A 1 86 ? -2.925 0.777 -14.499 1.00 90.44 86 SER A CA 1
ATOM 678 C C . SER A 1 86 ? -4.308 0.115 -14.460 1.00 90.44 86 SER A C 1
ATOM 680 O O . SER A 1 86 ? -4.652 -0.680 -15.341 1.00 90.44 86 SER A O 1
ATOM 682 N N . PRO A 1 87 ? -5.109 0.403 -13.416 1.00 89.25 87 PRO A N 1
ATOM 683 C CA . PRO A 1 87 ? -6.418 -0.208 -13.244 1.00 89.25 87 PRO A CA 1
ATOM 684 C C . PRO A 1 87 ? -7.381 0.217 -14.356 1.00 89.25 87 PRO A C 1
ATOM 686 O O . PRO A 1 87 ? -7.401 1.364 -14.799 1.00 89.25 87 PRO A O 1
ATOM 689 N N . ALA A 1 88 ? -8.244 -0.711 -14.778 1.00 87.62 88 ALA A N 1
ATOM 690 C CA . ALA A 1 88 ? -9.272 -0.436 -15.786 1.00 87.62 88 ALA A CA 1
ATOM 691 C C . ALA A 1 88 ? -10.333 0.572 -15.303 1.00 87.62 88 ALA A C 1
ATOM 693 O O . ALA A 1 88 ? -10.999 1.207 -16.119 1.00 87.62 88 ALA A O 1
ATOM 694 N N . ASN A 1 89 ? -10.498 0.701 -13.985 1.00 86.38 89 ASN A N 1
ATOM 695 C CA . ASN A 1 89 ? -11.353 1.691 -13.350 1.00 86.38 89 ASN A CA 1
ATOM 696 C C . ASN A 1 89 ? -10.513 2.507 -12.350 1.00 86.38 89 ASN A C 1
ATOM 698 O O . ASN A 1 89 ? -10.089 1.933 -11.346 1.00 86.38 89 ASN A O 1
ATOM 702 N N . PRO A 1 90 ? -10.287 3.812 -12.589 1.00 78.75 90 PRO A N 1
ATOM 703 C CA . PRO A 1 90 ? -9.482 4.650 -11.698 1.00 78.75 90 PRO A CA 1
ATOM 704 C C . PRO A 1 90 ? -10.108 4.832 -10.307 1.00 78.75 90 PRO A C 1
ATOM 706 O O . PRO A 1 90 ? -9.387 5.105 -9.359 1.00 78.75 90 PRO A O 1
ATOM 709 N N . GLU A 1 91 ? -11.417 4.609 -10.166 1.00 79.75 91 GLU A N 1
ATOM 710 C CA . GLU A 1 91 ? -12.145 4.723 -8.892 1.00 79.75 91 GLU A CA 1
ATOM 711 C C . GLU A 1 91 ? -12.111 3.427 -8.057 1.00 79.75 91 GLU A C 1
ATOM 713 O O . GLU A 1 91 ? -12.839 3.289 -7.078 1.00 79.75 91 GLU A O 1
ATOM 718 N N . SER A 1 92 ? -11.351 2.417 -8.489 1.00 80.19 92 SER A N 1
ATOM 719 C CA . SER A 1 92 ? -11.329 1.086 -7.874 1.00 80.19 92 SER A CA 1
ATOM 720 C C . SER A 1 92 ? -9.897 0.632 -7.617 1.00 80.19 92 SER A C 1
ATOM 722 O O . SER A 1 92 ? -9.450 -0.379 -8.168 1.00 80.19 92 SER A O 1
ATOM 724 N N . SER A 1 93 ? -9.182 1.376 -6.778 1.00 89.62 93 SER A N 1
ATOM 725 C CA . SER A 1 93 ? -7.849 0.982 -6.329 1.00 89.62 93 SER A CA 1
ATOM 726 C C . SER A 1 93 ? -7.919 -0.191 -5.334 1.00 89.62 93 SER A C 1
ATOM 728 O O . SER A 1 93 ? -8.943 -0.438 -4.680 1.00 89.62 93 SER A O 1
ATOM 730 N N . VAL A 1 94 ? -6.838 -0.969 -5.233 1.00 92.94 94 VAL A N 1
ATOM 731 C CA . VAL A 1 94 ? -6.763 -2.089 -4.275 1.00 92.94 94 VAL A CA 1
ATOM 732 C C . VAL A 1 94 ? -6.652 -1.543 -2.852 1.00 92.94 94 VAL A C 1
ATOM 734 O O . VAL A 1 94 ? -7.217 -2.105 -1.916 1.00 92.94 94 VAL A O 1
ATOM 737 N N . GLU A 1 95 ? -5.963 -0.422 -2.706 1.00 92.62 95 GLU A N 1
ATOM 738 C CA . GLU A 1 95 ? -5.750 0.328 -1.480 1.00 92.62 95 GLU A CA 1
ATOM 739 C C . GLU A 1 95 ? -7.077 0.804 -0.886 1.00 92.62 95 GLU A C 1
ATOM 741 O O . GLU A 1 95 ? -7.326 0.591 0.302 1.00 92.62 95 GLU A O 1
ATOM 746 N N . ASP A 1 96 ? -7.975 1.342 -1.719 1.00 89.75 96 ASP A N 1
ATOM 747 C CA . ASP A 1 96 ? -9.319 1.724 -1.287 1.00 89.75 96 ASP A CA 1
ATOM 748 C C . ASP A 1 96 ? -10.106 0.491 -0.849 1.00 89.75 96 ASP A C 1
ATOM 750 O O . ASP A 1 96 ? -10.762 0.506 0.192 1.00 89.75 96 ASP A O 1
ATOM 754 N N . CYS A 1 97 ? -10.026 -0.617 -1.593 1.00 91.69 97 CYS A N 1
ATOM 755 C CA . CYS A 1 97 ? -10.690 -1.860 -1.194 1.00 91.69 97 CYS A CA 1
ATOM 756 C C . CYS A 1 97 ? -10.197 -2.355 0.175 1.00 91.69 97 CYS A C 1
ATOM 758 O O . CYS A 1 97 ? -11.004 -2.812 0.987 1.00 91.69 97 CYS A O 1
ATOM 760 N N . LEU A 1 98 ? -8.892 -2.248 0.444 1.00 93.94 98 LEU A N 1
ATOM 761 C CA . LEU A 1 98 ? -8.295 -2.595 1.732 1.00 93.94 98 LEU A CA 1
ATOM 762 C C . LEU A 1 98 ? -8.775 -1.670 2.854 1.00 93.94 98 LEU A C 1
ATOM 764 O O . LEU A 1 98 ? -9.112 -2.172 3.926 1.00 93.94 98 LEU A O 1
ATOM 768 N N . ALA A 1 99 ? -8.877 -0.363 2.608 1.00 91.44 99 ALA A N 1
ATOM 769 C CA . ALA A 1 99 ? -9.405 0.596 3.579 1.00 91.44 99 ALA A CA 1
ATOM 770 C C . ALA A 1 99 ? -10.870 0.298 3.933 1.00 91.44 99 ALA A C 1
ATOM 772 O O . ALA A 1 99 ? -11.207 0.134 5.108 1.00 91.44 99 ALA A O 1
ATOM 773 N N . HIS A 1 100 ? -11.728 0.105 2.926 1.00 92.31 100 HIS A N 1
ATOM 774 C CA . HIS A 1 100 ? -13.134 -0.251 3.139 1.00 92.31 100 HIS A CA 1
ATOM 775 C C . HIS A 1 100 ? -13.292 -1.597 3.860 1.00 92.31 100 HIS A C 1
ATOM 777 O O . HIS A 1 100 ? -14.152 -1.744 4.732 1.00 92.31 100 HIS A O 1
ATOM 783 N N . LEU A 1 101 ? -12.471 -2.592 3.508 1.00 94.31 101 LEU A N 1
ATOM 784 C CA . LEU A 1 101 ? -12.468 -3.888 4.182 1.00 94.31 101 LEU A CA 1
ATOM 785 C C . LEU A 1 101 ? -12.033 -3.748 5.644 1.00 94.31 101 LEU A C 1
ATOM 787 O O . LEU A 1 101 ? -12.670 -4.334 6.517 1.00 94.31 101 LEU A O 1
ATOM 791 N N . GLY A 1 102 ? -10.982 -2.971 5.910 1.00 91.50 102 GLY A N 1
ATOM 792 C CA . GLY A 1 102 ? -10.489 -2.688 7.254 1.00 91.50 102 GLY A CA 1
ATOM 793 C C . GLY A 1 102 ? -11.556 -2.041 8.134 1.00 91.50 102 GLY A C 1
ATOM 794 O O . GLY A 1 102 ? -11.818 -2.535 9.231 1.00 91.50 102 GLY A O 1
ATOM 795 N N . GLU A 1 103 ? -12.235 -1.012 7.624 1.00 92.19 103 GLU A N 1
ATOM 796 C CA . GLU A 1 103 ? -13.328 -0.336 8.332 1.00 92.19 103 GLU A CA 1
ATOM 797 C C . GLU A 1 103 ? -14.495 -1.289 8.607 1.00 92.19 103 GLU A C 1
ATOM 799 O O . GLU A 1 103 ? -14.981 -1.390 9.734 1.00 92.19 103 GLU A O 1
ATOM 804 N N . LYS A 1 104 ? -14.907 -2.073 7.606 1.00 96.19 104 LYS A N 1
ATOM 805 C CA . LYS A 1 104 ? -15.966 -3.072 7.780 1.00 96.19 104 LYS A CA 1
ATOM 806 C C . LYS A 1 104 ? -15.606 -4.098 8.859 1.00 96.19 104 LYS A C 1
ATOM 808 O O . LYS A 1 104 ? -16.425 -4.390 9.729 1.00 96.19 104 LYS A O 1
ATOM 813 N N . VAL A 1 105 ? -14.384 -4.632 8.823 1.00 95.94 105 VAL A N 1
ATOM 814 C CA . VAL A 1 105 ? -13.888 -5.591 9.821 1.00 95.94 105 VAL A CA 1
ATOM 815 C C . VAL A 1 105 ? -13.865 -4.960 11.213 1.00 95.94 105 VAL A C 1
ATOM 817 O O . VAL A 1 105 ? -14.282 -5.602 12.178 1.00 95.94 105 VAL A O 1
ATOM 820 N N . LEU A 1 106 ? -13.429 -3.703 11.332 1.00 92.31 106 LEU A N 1
ATOM 821 C CA . LEU A 1 106 ? -13.449 -2.969 12.593 1.00 92.31 106 LEU A CA 1
ATOM 822 C C . LEU A 1 106 ? -14.879 -2.840 13.133 1.00 92.31 106 LEU A C 1
ATOM 824 O O . LEU A 1 106 ? -15.116 -3.170 14.294 1.00 92.31 106 LEU A O 1
ATOM 8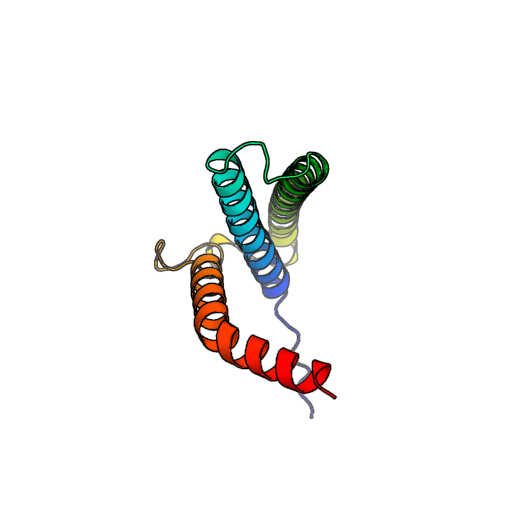28 N N . GLN A 1 107 ? -15.836 -2.420 12.304 1.00 94.75 107 GLN A N 1
ATOM 829 C CA . GLN A 1 107 ? -17.241 -2.273 12.698 1.00 94.75 107 GLN A CA 1
ATOM 830 C C . GLN A 1 107 ? -17.867 -3.599 13.145 1.00 94.75 107 GLN A C 1
ATOM 832 O O . GLN A 1 107 ? -18.538 -3.648 14.178 1.00 94.75 107 GLN A O 1
ATOM 837 N N . GLU A 1 108 ? -17.627 -4.681 12.402 1.00 97.19 108 GLU A N 1
ATOM 838 C CA . GLU A 1 108 ? -18.203 -5.997 12.690 1.00 97.19 108 GLU A CA 1
ATOM 839 C C . GLU A 1 108 ? -17.578 -6.660 13.926 1.00 97.19 108 GLU A C 1
ATOM 841 O O . GLU A 1 108 ? -18.282 -7.312 14.701 1.00 97.19 108 GLU A O 1
ATOM 846 N N . LEU A 1 109 ? -16.267 -6.496 14.143 1.00 96.88 109 LEU A N 1
ATOM 847 C CA . LEU A 1 109 ? -15.541 -7.207 15.200 1.00 96.88 109 LEU A CA 1
ATOM 848 C C . LEU A 1 109 ? -15.370 -6.418 16.501 1.00 96.88 109 LEU A C 1
ATOM 850 O O . LEU A 1 109 ? -15.069 -7.034 17.525 1.00 96.88 109 LEU A O 1
ATOM 854 N N . LYS A 1 110 ? -15.590 -5.097 16.514 1.00 94.81 110 LYS A N 1
ATOM 855 C CA . LYS A 1 110 ? -15.379 -4.249 17.702 1.00 94.81 110 LYS A CA 1
ATOM 856 C C . LYS A 1 110 ? -16.110 -4.756 18.947 1.00 94.81 110 LYS A C 1
ATOM 858 O O . LYS A 1 110 ? -15.481 -4.962 19.986 1.00 94.81 110 LYS A O 1
ATOM 863 N N . GLU A 1 111 ? -17.417 -4.989 18.851 1.00 96.19 111 GLU A N 1
ATOM 864 C CA . GLU A 1 111 ? -18.217 -5.465 19.990 1.00 96.19 111 GLU A CA 1
ATOM 865 C C . GLU A 1 111 ? -17.934 -6.934 20.357 1.00 96.19 111 GLU A C 1
ATOM 867 O O . GLU A 1 111 ? -17.709 -7.213 21.542 1.00 96.19 111 GLU A O 1
ATOM 872 N N . PRO A 1 112 ? -17.863 -7.885 19.399 1.00 96.56 112 PRO A N 1
ATOM 873 C CA . PRO A 1 112 ? -17.450 -9.257 19.695 1.00 96.56 112 PRO A CA 1
ATOM 874 C C . PRO A 1 112 ? -16.097 -9.355 20.409 1.00 96.56 112 PRO A C 1
ATOM 876 O O . PRO A 1 112 ? -15.988 -10.069 21.409 1.00 96.56 112 PRO A O 1
ATOM 879 N N . LEU A 1 113 ? -15.083 -8.615 19.945 1.00 96.25 113 LEU A N 1
ATOM 880 C CA . LEU A 1 113 ? -13.751 -8.601 20.554 1.00 96.25 113 LEU A CA 1
ATOM 881 C C . LEU A 1 113 ? -13.780 -8.000 21.957 1.00 96.25 113 LEU A C 1
ATOM 883 O O . LEU A 1 113 ? -13.201 -8.575 22.879 1.00 96.25 113 LEU A O 1
ATOM 887 N N . ARG A 1 114 ? -14.495 -6.885 22.153 1.00 96.00 114 ARG A N 1
ATOM 888 C CA . ARG A 1 114 ? -14.657 -6.264 23.474 1.00 96.00 114 ARG A CA 1
ATOM 889 C C . ARG A 1 114 ? -15.306 -7.227 24.470 1.00 96.00 114 ARG A C 1
ATOM 891 O O . ARG A 1 114 ? -14.835 -7.349 25.601 1.00 96.00 114 ARG A O 1
ATOM 898 N N . LYS 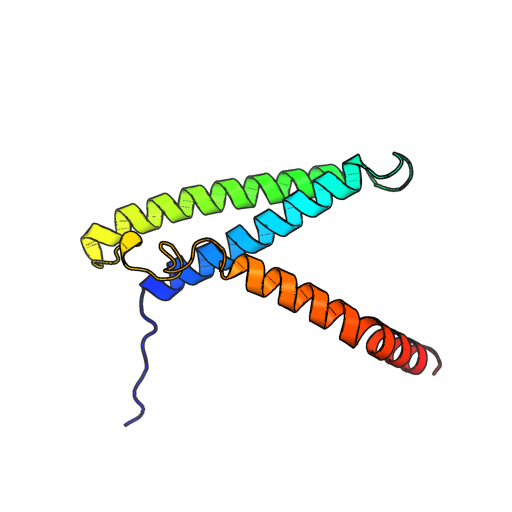A 1 115 ? -16.349 -7.945 24.046 1.00 97.12 115 LYS A N 1
ATOM 899 C CA . LYS A 1 115 ? -17.030 -8.950 24.871 1.00 97.12 115 LYS A CA 1
ATOM 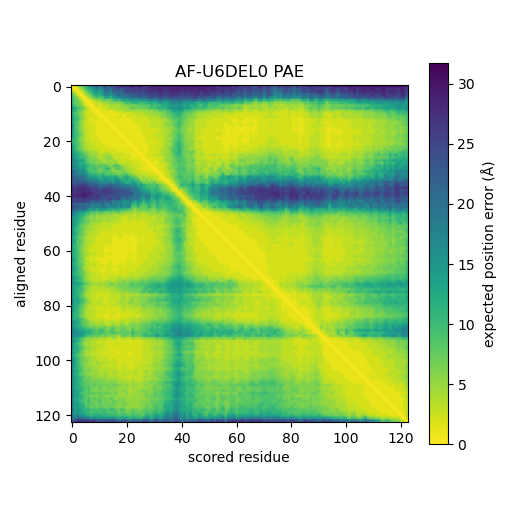900 C C . LYS A 1 115 ? -16.115 -10.128 25.209 1.00 97.12 115 LYS A C 1
ATOM 902 O O . LYS A 1 115 ? -16.056 -10.532 26.368 1.00 97.12 115 LYS A O 1
ATOM 907 N N . ALA A 1 116 ? -15.392 -10.658 24.223 1.00 97.06 116 ALA A N 1
ATOM 908 C CA . ALA A 1 116 ? -14.438 -11.745 24.433 1.00 97.06 116 ALA A CA 1
ATOM 909 C C . ALA A 1 116 ? -13.325 -11.341 25.415 1.00 97.06 116 ALA A C 1
ATOM 911 O O . ALA A 1 116 ? -13.023 -12.091 26.343 1.00 97.06 116 ALA A O 1
ATOM 912 N N . LEU A 1 117 ? -12.777 -10.131 25.268 1.00 96.75 117 LEU A N 1
ATOM 913 C CA . LEU A 1 117 ? -11.773 -9.584 26.178 1.00 96.75 117 LEU A CA 1
ATOM 914 C C . LEU A 1 117 ? -12.309 -9.473 27.610 1.00 96.75 117 LEU A C 1
ATOM 916 O O . LEU A 1 117 ? -11.644 -9.909 28.546 1.00 96.75 117 LEU A O 1
ATOM 920 N N . GLN A 1 118 ? -13.523 -8.942 27.788 1.00 96.75 118 GLN A N 1
ATOM 921 C CA . GLN A 1 118 ? -14.146 -8.839 29.108 1.00 96.75 118 GLN A CA 1
ATOM 922 C C . GLN A 1 118 ? -14.322 -10.216 29.758 1.00 96.75 118 GLN A C 1
ATOM 924 O O . GLN A 1 118 ? -14.005 -10.365 30.933 1.00 96.75 118 GLN A O 1
ATOM 929 N N . MET A 1 119 ? -14.781 -11.219 29.002 1.00 97.44 119 MET A N 1
ATOM 930 C CA . MET A 1 119 ? -14.927 -12.587 29.507 1.00 97.44 119 MET A CA 1
ATOM 931 C C . MET A 1 119 ? -13.591 -13.175 29.973 1.00 97.44 119 MET A C 1
ATOM 933 O O . MET A 1 119 ? -13.534 -13.761 31.051 1.00 97.44 119 MET A O 1
ATOM 937 N N . LEU A 1 120 ? -12.523 -12.996 29.189 1.00 97.06 120 LEU A N 1
ATOM 938 C CA . LEU A 1 120 ? -11.188 -13.509 29.515 1.00 97.06 120 LEU A CA 1
ATOM 939 C C . LEU A 1 120 ? -10.579 -12.842 30.754 1.00 97.06 120 LEU A C 1
ATOM 941 O O . LEU A 1 120 ? -9.923 -13.522 31.532 1.00 97.06 120 LEU A O 1
ATOM 945 N N . LEU A 1 121 ? -10.799 -11.537 30.941 1.00 96.56 121 LEU A N 1
ATOM 946 C CA . LEU A 1 121 ? -10.259 -10.771 32.072 1.00 96.56 121 LEU A CA 1
ATOM 947 C C . LEU A 1 121 ? -11.104 -10.866 33.351 1.00 96.56 121 LEU A C 1
ATOM 949 O O . LEU A 1 121 ? -10.663 -10.427 34.407 1.00 96.56 121 LEU A O 1
ATOM 953 N N . SER A 1 122 ? -12.333 -11.375 33.254 1.00 91.56 122 SER A N 1
ATOM 954 C CA . SER A 1 122 ? -13.245 -11.545 34.396 1.00 91.56 122 SER A 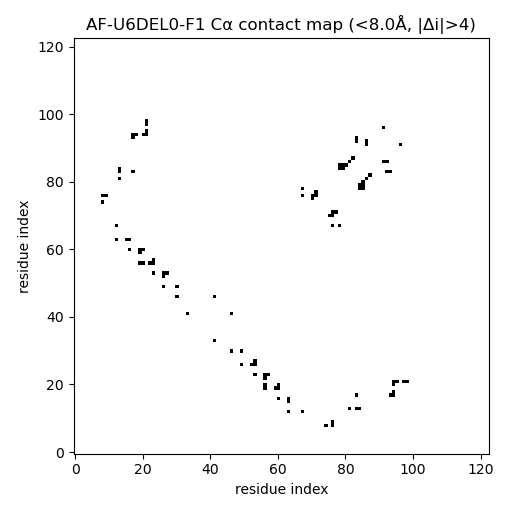CA 1
ATOM 955 C C . SER A 1 122 ? -13.085 -12.874 35.147 1.00 91.56 122 SER A C 1
ATOM 957 O O . SER A 1 122 ? -13.881 -13.153 36.043 1.00 91.56 122 SER A O 1
ATOM 959 N N . GLN A 1 123 ? -12.092 -13.685 34.770 1.00 61.41 123 GLN A N 1
ATOM 960 C CA . GLN A 1 123 ? -11.700 -14.921 35.458 1.00 61.41 123 GLN A CA 1
ATOM 961 C C . GLN A 1 123 ? -10.463 -14.701 36.323 1.00 61.41 123 GLN A C 1
ATOM 963 O O . GLN A 1 123 ? -10.371 -15.388 37.363 1.00 61.41 123 GLN A O 1
#

Nearest PDB structures (foldseek):
  6inr-assembly1_A  TM=4.549E-01  e=2.749E+00  Candidatus Phytoplasma australasiaticum subsp. taiwanense
  5ffb-assembly1_A  TM=4.318E-01  e=3.083E+00  Synechocystis sp. PCC 6803

Organism: Neovison vison (NCBI:txid452646)

InterPro domains:
  IPR036834 Bcl-2-like superfamily [SSF56854] (7-122)
  IPR042398 Bcl-2-like protein 13 [PTHR15758] (1-123)

pLDDT: mean 87.01, std 12.44, range [49.38, 98.38]

Foldseek 3Di:
DDPPPDDQPVVVLLVLLLVLVLVLVVLVVVVVVCVVDDPPPDDPVNVVVSVVSNVVSVVSNVVSVVVQVVCCVPRVDDLCPDCQSPPPDPVDHVSVVVVVVVVVCCVVCVVVVVVVVCVVVVD

Radius of gyration: 19.68 Å; Cα contacts (8 Å, |Δi|>4): 55; chains: 1; bounding box: 34×54×55 Å

Mean predicted aligned error: 7.5 Å

Secondary structure (DSSP, 8-state):
-----PPPHHHHHHHHHHHHHHHHHHHHHHHHHHHHS-TTSS-HHHHHHHHHHHHHHHHHHHHHHHHHHHHHHHH---GGG-TTTS-SSTT--HHHHHHHHHHHHHHHHHHHHHHHHHHHHT-

Solvent-accessible surface area (backbone atoms only — not comparable to full-atom values): 7270 Å² total; per-residue (Å²): 133,85,81,80,79,77,77,60,73,60,54,58,56,49,50,50,48,44,53,42,52,36,51,47,52,56,46,52,53,52,53,51,54,58,71,76,42,68,87,86,79,64,60,74,67,60,53,54,51,48,51,51,52,48,52,53,39,54,53,51,52,54,51,47,55,52,52,49,63,61,39,28,84,80,69,68,52,53,58,83,76,31,64,80,76,43,43,96,47,85,91,60,49,70,37,56,53,49,52,55,48,50,52,51,50,49,69,69,42,50,61,60,50,51,53,52,51,51,59,66,73,72,111

Sequence (123 aa):
MASSTTVPLGFHYETKYVVLSYLGLLSQEKIEEQHLSSPQASQPLDKEVLLKVKTEIEEELESLDKEISEAFTSTGFDRHTSPVFSPANPESSVEDCLAHLGEKVLQELKEPLRKALQMLLSQ